Protein AF-A0A2A2T854-F1 (afdb_monomer_lite)

Radius of gyration: 34.96 Å; chains: 1; bounding box: 78×62×88 Å

Foldseek 3Di:
DDVVVVVVVVVVVVVVVVVVVVVVVVVVVVVVVVVVCVVVVVVVVVVVVCVVCVVVVNHPPPPCVVPPPPVVVVVVVVVVVVVDPPDDDDDDDDDDDDDDDDDDDDDDDDDDD

Sequence (113 aa):
MSEQEVNVNGLMTTIASTFLLLLGLMLGAALFFVLMFVMAGAWLVFKVRQLWARWLGREPKTVWQGARFDPRNGFRRAYAAAQRPGLRRRSGGVPGRTQAADVTDVTPRPPAQ

Secondary structure (DSSP, 8-state):
--HHHHHHHHHHHHHHHHHHHHHHHHHHHHHHHHHHHHHHHHHHHHHHHHHHHHHTT-----TTGGG---HHHHHHHHHHHHT-TT--------------------PPPPPP-

Structure (mmCIF, N/CA/C/O backbone):
data_AF-A0A2A2T854-F1
#
_entry.id   AF-A0A2A2T854-F1
#
loop_
_atom_site.group_PDB
_atom_site.id
_atom_site.type_symbol
_atom_site.label_atom_id
_atom_site.label_alt_id
_atom_site.label_comp_id
_atom_site.label_asym_id
_atom_site.label_entity_id
_atom_site.label_seq_id
_atom_site.pdbx_PDB_ins_code
_atom_site.Cartn_x
_atom_site.Cartn_y
_atom_site.Cartn_z
_atom_site.occupancy
_atom_site.B_iso_or_equiv
_atom_site.auth_seq_id
_atom_site.auth_comp_id
_atom_site.auth_asym_id
_atom_site.auth_atom_id
_atom_site.pdbx_PDB_model_num
ATOM 1 N N . MET A 1 1 ? 30.642 2.722 -40.058 1.00 58.72 1 MET A N 1
ATOM 2 C CA . MET A 1 1 ? 29.845 1.893 -39.133 1.00 58.72 1 MET A CA 1
ATOM 3 C C . MET A 1 1 ? 28.881 1.103 -39.986 1.00 58.72 1 MET A C 1
ATOM 5 O O . MET A 1 1 ? 28.109 1.715 -40.714 1.00 58.72 1 MET A O 1
ATOM 9 N N . SER A 1 2 ? 29.044 -0.214 -40.035 1.00 66.62 2 SER A N 1
ATOM 10 C CA . SER A 1 2 ? 28.241 -1.090 -40.892 1.00 66.62 2 SER A CA 1
ATOM 11 C C . SER A 1 2 ? 26.810 -1.166 -40.348 1.00 66.62 2 SER A C 1
ATOM 13 O O . SER A 1 2 ? 26.610 -1.262 -39.141 1.00 66.62 2 SER A O 1
ATOM 15 N N . GLU A 1 3 ? 25.798 -1.127 -41.220 1.00 71.56 3 GLU A N 1
ATOM 16 C CA . GLU A 1 3 ? 24.374 -1.165 -40.822 1.00 71.56 3 GLU A CA 1
ATOM 17 C C . GLU A 1 3 ? 24.021 -2.363 -39.921 1.00 71.56 3 GLU A C 1
ATOM 19 O O . GLU A 1 3 ? 23.116 -2.297 -39.087 1.00 71.56 3 GLU A O 1
ATOM 24 N N . GLN A 1 4 ? 24.791 -3.445 -40.039 1.00 76.62 4 GLN A N 1
ATOM 25 C CA . GLN A 1 4 ? 24.690 -4.633 -39.203 1.00 76.62 4 GLN A CA 1
ATOM 26 C C . GLN A 1 4 ? 24.960 -4.347 -37.713 1.00 76.62 4 GLN A C 1
ATOM 28 O O . GLN A 1 4 ? 24.263 -4.892 -36.860 1.00 76.62 4 GLN A O 1
ATOM 33 N N . GLU A 1 5 ? 25.908 -3.465 -37.379 1.00 73.69 5 GLU A N 1
ATOM 34 C CA . GLU A 1 5 ? 26.198 -3.085 -35.987 1.00 73.69 5 GLU A CA 1
ATOM 35 C C . GLU A 1 5 ? 25.052 -2.272 -35.371 1.00 73.69 5 GLU A C 1
ATOM 37 O O . GLU A 1 5 ? 24.682 -2.486 -34.216 1.00 73.69 5 GLU A O 1
ATOM 42 N N . VAL A 1 6 ? 24.441 -1.374 -36.153 1.00 75.38 6 VAL A N 1
ATOM 43 C CA . VAL A 1 6 ? 23.292 -0.565 -35.710 1.00 75.38 6 VAL A CA 1
ATOM 44 C C . VAL A 1 6 ? 22.086 -1.460 -35.403 1.00 75.38 6 VAL A C 1
ATOM 46 O O . VAL A 1 6 ? 21.421 -1.266 -34.384 1.00 75.38 6 VAL A O 1
ATOM 49 N N . ASN A 1 7 ? 21.847 -2.488 -36.224 1.00 85.56 7 ASN A N 1
ATOM 50 C CA . ASN A 1 7 ? 20.751 -3.439 -36.025 1.00 85.56 7 ASN A CA 1
ATOM 51 C C . ASN A 1 7 ? 20.945 -4.301 -34.758 1.00 85.56 7 ASN A C 1
ATOM 53 O O . ASN A 1 7 ? 20.031 -4.427 -33.943 1.00 85.56 7 ASN A O 1
ATOM 57 N N . VAL A 1 8 ? 22.158 -4.820 -34.524 1.00 87.00 8 VAL A N 1
ATOM 58 C CA . VAL A 1 8 ? 22.472 -5.614 -33.319 1.00 87.00 8 VAL A CA 1
ATOM 59 C C . VAL A 1 8 ? 22.324 -4.781 -32.043 1.00 87.00 8 VAL A C 1
ATOM 61 O O . VAL A 1 8 ? 21.716 -5.238 -31.075 1.00 87.00 8 VAL A O 1
ATOM 64 N N . ASN A 1 9 ? 22.808 -3.539 -32.045 1.00 90.81 9 ASN A N 1
ATOM 65 C CA . ASN A 1 9 ? 22.687 -2.649 -30.888 1.00 90.81 9 ASN A CA 1
ATOM 66 C C . ASN A 1 9 ? 21.224 -2.276 -30.592 1.00 90.81 9 ASN A C 1
ATOM 68 O O . ASN A 1 9 ? 20.813 -2.253 -29.427 1.00 90.81 9 ASN A O 1
ATOM 72 N N . GLY A 1 10 ? 20.413 -2.043 -31.630 1.00 90.31 10 GLY A N 1
ATOM 73 C CA . GLY A 1 10 ? 18.974 -1.802 -31.486 1.00 90.31 10 GLY A CA 1
ATOM 74 C C . GLY A 1 10 ? 18.232 -3.010 -30.905 1.00 90.31 10 GLY A C 1
ATOM 75 O O . GLY A 1 10 ? 17.397 -2.860 -30.007 1.00 90.31 10 GLY A O 1
ATOM 76 N N . LEU A 1 11 ? 18.587 -4.217 -31.351 1.00 92.38 11 LEU A N 1
ATOM 77 C CA . LEU A 1 11 ? 18.017 -5.468 -30.852 1.00 92.38 11 LEU A CA 1
ATOM 78 C C . LEU A 1 11 ? 18.378 -5.690 -29.374 1.00 92.38 11 LEU A C 1
ATOM 80 O O . LEU A 1 11 ? 17.488 -5.923 -28.556 1.00 92.38 11 LEU A O 1
ATOM 84 N N . MET A 1 12 ? 19.652 -5.526 -29.006 1.00 93.94 12 MET A N 1
ATOM 85 C CA . MET A 1 12 ? 20.113 -5.642 -27.615 1.00 93.94 12 MET A CA 1
ATOM 86 C C . MET A 1 12 ? 19.424 -4.637 -26.691 1.00 93.94 12 MET A C 1
ATOM 88 O O . MET A 1 12 ? 18.989 -4.998 -25.597 1.00 93.94 12 MET A O 1
ATOM 92 N N . THR A 1 13 ? 19.260 -3.396 -27.150 1.00 94.69 13 THR A N 1
ATOM 93 C CA . THR A 1 13 ? 18.546 -2.360 -26.392 1.00 94.69 13 THR A CA 1
ATOM 94 C C . THR A 1 13 ? 17.086 -2.749 -26.178 1.00 94.69 13 THR A C 1
ATOM 96 O O . THR A 1 13 ? 16.591 -2.682 -25.058 1.00 94.69 13 THR A O 1
ATOM 99 N N . THR A 1 14 ? 16.410 -3.243 -27.218 1.00 95.25 14 THR A N 1
ATOM 100 C CA . THR A 1 14 ? 15.004 -3.670 -27.131 1.00 95.25 14 THR A CA 1
ATOM 101 C C . THR A 1 14 ? 14.826 -4.832 -26.152 1.00 95.25 14 THR A C 1
ATOM 103 O O . THR A 1 14 ? 13.907 -4.812 -25.328 1.00 95.25 14 THR A O 1
ATOM 106 N N . ILE A 1 15 ? 15.727 -5.820 -26.186 1.00 96.12 15 ILE A N 1
ATOM 107 C CA . ILE A 1 15 ? 15.727 -6.937 -25.231 1.00 96.12 15 ILE A CA 1
ATOM 108 C C . ILE A 1 15 ? 15.951 -6.423 -23.809 1.00 96.12 15 ILE A C 1
ATOM 110 O O . ILE A 1 15 ? 15.179 -6.766 -22.914 1.00 96.12 15 ILE A O 1
ATOM 114 N N . ALA A 1 16 ? 16.962 -5.579 -23.596 1.00 96.06 16 ALA A N 1
ATOM 115 C CA . ALA A 1 16 ? 17.272 -5.033 -22.279 1.00 96.06 16 ALA A CA 1
ATOM 116 C C . ALA A 1 16 ? 16.099 -4.217 -21.711 1.00 96.06 16 ALA A C 1
ATOM 118 O O . ALA A 1 16 ? 15.702 -4.424 -20.564 1.00 96.06 16 ALA A O 1
ATOM 119 N N . SER A 1 17 ? 15.488 -3.345 -22.517 1.00 95.44 17 SER A N 1
ATOM 120 C CA . SER A 1 17 ? 14.312 -2.565 -22.116 1.00 95.44 17 SER A CA 1
ATOM 121 C C . SER A 1 17 ? 13.112 -3.453 -21.791 1.00 95.44 17 SER A C 1
ATOM 123 O O . SER A 1 17 ? 12.450 -3.236 -20.778 1.00 95.44 17 SER A O 1
ATOM 125 N N . THR A 1 18 ? 12.854 -4.483 -22.600 1.00 97.19 18 THR A N 1
ATOM 126 C CA . THR A 1 18 ? 11.754 -5.431 -22.355 1.00 97.19 18 THR A CA 1
ATOM 127 C C . THR A 1 18 ? 11.989 -6.227 -21.074 1.00 97.19 18 THR A C 1
ATOM 129 O O . THR A 1 18 ? 11.075 -6.404 -20.271 1.00 97.19 18 THR A O 1
ATOM 132 N N . PHE A 1 19 ? 13.225 -6.665 -20.839 1.00 97.44 19 PHE A N 1
ATOM 133 C CA . PHE A 1 19 ? 13.591 -7.387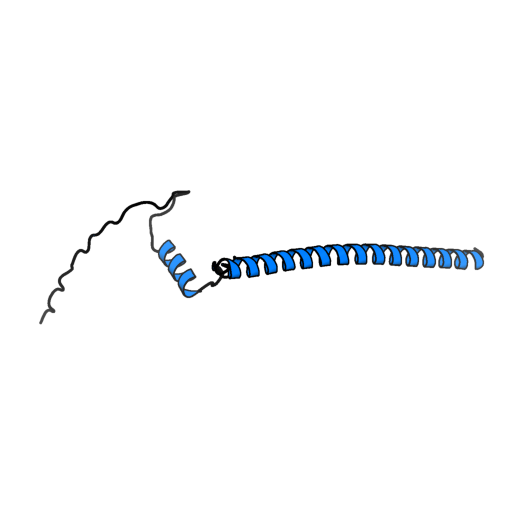 -19.628 1.00 97.44 19 PHE A CA 1
ATOM 134 C C . PHE A 1 19 ? 13.411 -6.522 -18.375 1.00 97.44 19 PHE A C 1
ATOM 136 O O . PHE A 1 19 ? 12.794 -6.961 -17.405 1.00 97.44 19 PHE A O 1
ATOM 143 N N . LEU A 1 20 ? 13.876 -5.270 -18.411 1.00 97.56 20 LEU A N 1
ATOM 144 C CA . LEU A 1 20 ? 13.688 -4.314 -17.318 1.00 97.56 20 LEU A CA 1
ATOM 145 C C . LEU A 1 20 ? 12.207 -4.017 -17.061 1.00 97.56 20 LEU A C 1
ATOM 147 O O . LEU A 1 20 ? 11.793 -3.944 -15.904 1.00 97.56 20 LEU A O 1
ATOM 151 N N . LEU A 1 21 ? 11.401 -3.899 -18.120 1.00 97.62 21 LEU A N 1
ATOM 152 C CA . LEU A 1 21 ? 9.954 -3.721 -18.006 1.00 97.62 21 LEU A CA 1
ATOM 153 C C . LEU A 1 21 ? 9.303 -4.913 -17.295 1.00 97.62 21 LEU A C 1
ATOM 155 O O . LEU A 1 21 ? 8.537 -4.717 -16.353 1.00 97.62 21 LEU A O 1
ATOM 159 N N . LEU A 1 22 ? 9.623 -6.140 -17.713 1.00 98.00 22 LEU A N 1
ATOM 160 C CA . LEU A 1 22 ? 9.086 -7.358 -17.102 1.00 98.00 22 LEU A CA 1
ATOM 161 C C . LEU A 1 22 ? 9.510 -7.493 -15.638 1.00 98.00 22 LEU A C 1
ATOM 163 O O . LEU A 1 22 ? 8.693 -7.856 -14.793 1.00 98.00 22 LEU A O 1
ATOM 167 N N . LEU A 1 23 ? 10.761 -7.158 -15.323 1.00 98.06 23 LEU A N 1
ATOM 168 C CA . LEU A 1 23 ? 11.277 -7.187 -13.957 1.00 98.06 23 LEU A CA 1
ATOM 169 C C . LEU A 1 23 ? 10.570 -6.149 -13.075 1.00 98.06 23 LEU A C 1
ATOM 171 O O . LEU A 1 23 ? 10.137 -6.470 -11.967 1.00 98.06 23 LEU A O 1
ATOM 175 N N . GLY A 1 24 ? 10.380 -4.931 -13.588 1.00 97.81 24 GLY A N 1
ATOM 176 C CA . GLY A 1 24 ? 9.606 -3.889 -12.916 1.00 97.81 24 GLY A CA 1
ATOM 177 C C . GLY A 1 24 ? 8.148 -4.295 -12.693 1.00 97.81 24 GLY A C 1
ATOM 178 O O . GLY A 1 24 ? 7.616 -4.098 -11.601 1.00 97.81 24 GLY A O 1
ATOM 179 N N . LEU A 1 25 ? 7.518 -4.926 -13.689 1.00 98.19 25 LEU A N 1
ATOM 180 C CA . LEU A 1 25 ? 6.147 -5.425 -13.593 1.00 98.19 25 LEU A CA 1
ATOM 181 C C . LEU A 1 25 ? 6.022 -6.532 -12.540 1.00 98.19 25 LEU A C 1
ATOM 183 O O . LEU A 1 25 ? 5.104 -6.497 -11.727 1.00 98.19 25 LEU A O 1
ATOM 187 N N . MET A 1 26 ? 6.958 -7.484 -12.521 1.00 98.12 26 MET A N 1
ATOM 188 C CA . MET A 1 26 ? 7.021 -8.558 -11.524 1.00 98.12 26 MET A CA 1
ATOM 189 C C . MET A 1 26 ? 7.158 -7.999 -10.107 1.00 98.12 26 MET A C 1
ATOM 191 O O . MET A 1 26 ? 6.403 -8.389 -9.215 1.00 98.12 26 MET A O 1
ATOM 195 N N . LEU A 1 27 ? 8.071 -7.046 -9.901 1.00 98.00 27 LEU A N 1
ATOM 196 C CA . LEU A 1 27 ? 8.267 -6.410 -8.600 1.00 98.00 27 LEU A CA 1
ATOM 197 C C . LEU A 1 27 ? 7.031 -5.607 -8.170 1.00 98.00 27 LEU A C 1
ATOM 199 O O . LEU A 1 27 ? 6.584 -5.717 -7.027 1.00 98.00 27 LEU A O 1
ATOM 203 N N . GLY A 1 28 ? 6.452 -4.836 -9.092 1.00 98.06 28 GLY A N 1
ATOM 204 C CA . GLY A 1 28 ? 5.229 -4.073 -8.851 1.00 98.06 28 GLY A CA 1
ATOM 205 C C . GLY A 1 28 ? 4.044 -4.974 -8.503 1.00 98.06 28 GLY A C 1
ATOM 206 O O . GLY A 1 28 ? 3.341 -4.713 -7.529 1.00 98.06 28 GLY A O 1
ATOM 207 N N . ALA A 1 29 ? 3.862 -6.071 -9.240 1.00 97.69 29 ALA A N 1
ATOM 208 C CA . ALA A 1 29 ? 2.830 -7.065 -8.967 1.00 97.69 29 ALA A CA 1
ATOM 209 C C . ALA A 1 29 ? 3.035 -7.722 -7.596 1.00 97.69 29 ALA A C 1
ATOM 211 O O . ALA A 1 29 ? 2.088 -7.815 -6.816 1.00 97.69 29 ALA A O 1
ATOM 212 N N . ALA A 1 30 ? 4.266 -8.115 -7.257 1.00 97.62 30 ALA A N 1
ATOM 213 C CA . ALA A 1 30 ? 4.580 -8.690 -5.952 1.00 97.62 30 ALA A CA 1
ATOM 214 C C . ALA A 1 30 ? 4.230 -7.726 -4.806 1.00 97.62 30 ALA A C 1
ATOM 216 O O . ALA A 1 30 ? 3.521 -8.108 -3.875 1.00 97.62 30 ALA A O 1
ATOM 217 N N . LEU A 1 31 ? 4.656 -6.461 -4.898 1.00 97.88 31 LEU A N 1
ATOM 218 C CA . LEU A 1 31 ? 4.325 -5.431 -3.907 1.00 97.88 31 LEU A CA 1
ATOM 219 C C . LEU A 1 31 ? 2.816 -5.188 -3.811 1.00 97.88 31 LEU A C 1
ATOM 221 O O . LEU A 1 31 ? 2.281 -5.080 -2.707 1.00 97.88 31 LEU A O 1
ATOM 225 N N . PHE A 1 32 ? 2.123 -5.145 -4.949 1.00 97.94 32 PHE A N 1
ATOM 226 C CA . PHE A 1 32 ? 0.671 -5.014 -4.991 1.00 97.94 32 PHE A CA 1
ATOM 227 C C . PHE A 1 32 ? -0.015 -6.154 -4.232 1.00 97.94 32 PHE A C 1
ATOM 229 O O . PHE A 1 32 ? -0.853 -5.887 -3.371 1.00 97.94 32 PHE A O 1
ATOM 236 N N . PHE A 1 33 ? 0.370 -7.410 -4.480 1.00 97.69 33 PHE A N 1
ATOM 237 C CA . PHE A 1 33 ? -0.195 -8.553 -3.763 1.00 97.69 33 PHE A CA 1
ATOM 238 C C . PHE A 1 33 ? 0.107 -8.494 -2.267 1.00 97.69 33 PHE A C 1
ATOM 240 O O . PHE A 1 33 ? -0.803 -8.697 -1.467 1.00 97.69 33 PHE A O 1
ATOM 247 N N . VAL A 1 34 ? 1.337 -8.158 -1.869 1.00 97.56 34 VAL A N 1
ATOM 248 C CA . VAL A 1 34 ? 1.693 -8.000 -0.449 1.00 97.56 34 VAL A CA 1
ATOM 249 C C . VAL A 1 34 ? 0.794 -6.961 0.222 1.00 97.56 34 VAL A C 1
ATOM 251 O O . VAL A 1 34 ? 0.182 -7.250 1.250 1.00 97.56 34 VAL A O 1
ATOM 254 N N . LEU A 1 35 ? 0.648 -5.777 -0.376 1.00 97.62 35 LEU A N 1
ATOM 255 C CA . LEU A 1 35 ? -0.219 -4.720 0.151 1.00 97.62 35 LEU A CA 1
ATOM 256 C C . LEU A 1 35 ? -1.689 -5.150 0.189 1.00 97.62 35 LEU A C 1
ATOM 258 O O . LEU A 1 35 ? -2.379 -4.893 1.178 1.00 97.62 35 LEU A O 1
ATOM 262 N N . MET A 1 36 ? -2.159 -5.842 -0.850 1.00 97.94 36 MET A N 1
ATOM 263 C CA . MET A 1 36 ? -3.513 -6.386 -0.910 1.00 97.94 36 MET A CA 1
ATOM 264 C C . MET A 1 36 ? -3.762 -7.375 0.234 1.00 97.94 36 MET A C 1
ATOM 266 O O . MET A 1 36 ? -4.773 -7.259 0.924 1.00 97.94 36 MET A O 1
ATOM 270 N N . PHE A 1 37 ? -2.838 -8.307 0.485 1.00 97.25 37 PHE A N 1
ATOM 271 C CA . PHE A 1 37 ? -2.948 -9.277 1.576 1.00 97.25 37 PHE A CA 1
ATOM 272 C C . PHE A 1 37 ? -2.885 -8.617 2.951 1.00 97.25 37 PHE A C 1
ATOM 274 O O . PHE A 1 37 ? -3.664 -8.983 3.828 1.00 97.25 37 PHE A O 1
ATOM 281 N N . VAL A 1 38 ? -2.020 -7.618 3.143 1.00 96.88 38 VAL A N 1
ATOM 282 C CA . VAL A 1 38 ? -1.967 -6.846 4.395 1.00 96.88 38 VAL A CA 1
ATOM 283 C C . VAL A 1 38 ? -3.297 -6.136 4.641 1.00 96.88 38 VAL A C 1
ATOM 285 O O . VAL A 1 38 ? -3.854 -6.237 5.735 1.00 96.88 38 VAL A O 1
ATOM 288 N N . MET A 1 39 ? -3.848 -5.467 3.626 1.00 96.44 39 MET A N 1
ATOM 289 C CA . MET A 1 39 ? -5.131 -4.771 3.737 1.00 96.44 39 MET A CA 1
ATOM 290 C C . MET A 1 39 ? -6.287 -5.748 3.985 1.00 96.44 39 MET A C 1
ATOM 292 O O . MET A 1 39 ? -7.103 -5.529 4.881 1.00 96.44 39 MET A O 1
ATOM 296 N N . ALA A 1 40 ? -6.340 -6.850 3.235 1.00 96.19 40 ALA A N 1
ATOM 297 C CA . ALA A 1 40 ? -7.346 -7.894 3.402 1.00 96.19 40 ALA A CA 1
ATOM 298 C C . ALA A 1 40 ? -7.257 -8.544 4.790 1.00 96.19 40 ALA A C 1
ATOM 300 O O . ALA A 1 40 ? -8.281 -8.746 5.441 1.00 96.19 40 ALA A O 1
ATOM 301 N N . GLY A 1 41 ? -6.043 -8.807 5.278 1.00 96.12 41 GLY A N 1
ATOM 302 C CA . GLY A 1 41 ? -5.786 -9.325 6.618 1.00 96.12 41 GLY A CA 1
ATOM 303 C C . GLY A 1 41 ? -6.233 -8.351 7.706 1.00 96.12 41 GLY A C 1
ATOM 304 O O . GLY A 1 41 ? -6.970 -8.738 8.610 1.00 96.12 41 GLY A O 1
ATOM 305 N N . ALA A 1 42 ? -5.872 -7.070 7.594 1.00 93.12 42 ALA A N 1
ATOM 306 C CA . ALA A 1 42 ? -6.319 -6.032 8.523 1.00 93.12 42 ALA A CA 1
ATOM 307 C C . ALA A 1 42 ? -7.853 -5.907 8.542 1.00 93.12 42 ALA A C 1
ATOM 309 O O . ALA A 1 42 ? -8.469 -5.843 9.610 1.00 93.12 42 ALA A O 1
ATOM 310 N N . TRP A 1 43 ? -8.482 -5.932 7.365 1.00 93.88 43 TRP A N 1
ATOM 311 C CA . TRP A 1 43 ? -9.935 -5.923 7.231 1.00 93.88 43 TRP A CA 1
ATOM 312 C C . TRP A 1 43 ? -10.581 -7.160 7.867 1.00 93.88 43 TRP A C 1
ATOM 314 O O . TRP A 1 43 ? -11.554 -7.026 8.616 1.00 93.88 43 TRP A O 1
ATOM 324 N N . LEU A 1 44 ? -10.021 -8.350 7.641 1.00 93.81 44 LEU A N 1
ATOM 325 C CA . LEU A 1 44 ? -10.501 -9.600 8.226 1.00 93.81 44 LEU A CA 1
ATOM 326 C C . LEU A 1 44 ? -10.397 -9.575 9.754 1.00 93.81 44 LEU A C 1
ATOM 328 O O . LEU A 1 44 ? -11.375 -9.876 10.436 1.00 93.81 44 LEU A O 1
ATOM 332 N N . VAL A 1 45 ? -9.258 -9.146 10.302 1.00 90.19 45 VAL A N 1
ATOM 333 C CA . VAL A 1 45 ? -9.066 -8.980 11.753 1.00 90.19 45 VAL A CA 1
ATOM 334 C C . VAL A 1 45 ? -10.115 -8.028 12.324 1.00 90.19 45 VAL A C 1
ATOM 336 O O . VAL A 1 45 ? -10.714 -8.309 13.365 1.00 90.19 45 VAL A O 1
ATOM 339 N N . PHE A 1 46 ? -10.398 -6.924 11.630 1.00 87.19 46 PHE A N 1
ATOM 340 C CA . PHE A 1 46 ? -11.423 -5.979 12.056 1.00 87.19 46 PHE A CA 1
ATOM 341 C C . PHE A 1 46 ? -12.828 -6.599 12.036 1.00 87.19 46 PHE A C 1
ATOM 343 O O . PHE A 1 46 ? -13.584 -6.431 12.994 1.00 87.19 46 PHE A O 1
ATOM 350 N N . LYS A 1 47 ? -13.170 -7.367 10.997 1.00 85.81 47 LYS A N 1
ATOM 351 C CA . LYS A 1 47 ? -14.441 -8.104 10.899 1.00 85.81 47 LYS A CA 1
ATOM 352 C C . LYS A 1 47 ? -14.592 -9.150 11.999 1.00 85.81 47 LYS A C 1
ATOM 354 O O . LYS A 1 47 ? -15.643 -9.199 12.637 1.00 85.81 47 LYS A O 1
ATOM 359 N N . VAL A 1 48 ? -13.550 -9.939 12.260 1.00 89.12 48 VAL A N 1
ATOM 360 C CA . VAL A 1 48 ? -13.534 -10.931 13.344 1.00 89.12 48 VAL A CA 1
ATOM 361 C C . VAL A 1 48 ? -13.714 -10.233 14.687 1.00 89.12 48 VAL A C 1
ATOM 363 O O . VAL A 1 48 ? -14.570 -10.632 15.470 1.00 89.12 48 VAL A O 1
ATOM 366 N N . ARG A 1 49 ? -13.007 -9.123 14.928 1.00 85.38 49 ARG A N 1
ATOM 367 C CA . ARG A 1 49 ? -13.184 -8.309 16.138 1.00 85.38 49 ARG A CA 1
ATOM 368 C C . ARG A 1 49 ? -14.609 -7.769 16.275 1.00 85.38 49 ARG A C 1
ATOM 370 O O . ARG A 1 49 ? -15.150 -7.781 17.377 1.00 85.38 49 ARG A O 1
ATOM 377 N N . GLN A 1 50 ? -15.222 -7.297 15.190 1.00 80.38 50 GLN A N 1
ATOM 378 C CA . GLN A 1 50 ? -16.617 -6.840 15.197 1.00 80.38 50 GLN A CA 1
ATOM 379 C C . GLN A 1 50 ? -17.590 -7.976 15.525 1.00 80.38 50 GLN A C 1
ATOM 381 O O . GLN A 1 50 ? -18.527 -7.772 16.295 1.00 80.38 50 GLN A O 1
ATOM 386 N N . LEU A 1 51 ? -17.376 -9.161 14.952 1.00 84.12 51 LEU A N 1
ATOM 387 C CA . LEU A 1 51 ? -18.198 -10.337 15.219 1.00 84.12 51 LEU A CA 1
ATOM 388 C C . LEU A 1 51 ? -18.044 -10.798 16.672 1.00 84.12 51 LEU A C 1
ATOM 390 O O . LEU A 1 51 ? -19.041 -11.054 17.340 1.00 84.12 51 LEU A O 1
ATOM 394 N N . TRP A 1 52 ? -16.813 -10.808 17.179 1.00 82.75 52 TRP A N 1
ATOM 395 C CA . TRP A 1 52 ? -16.508 -11.144 18.566 1.00 82.75 52 TRP A CA 1
ATOM 396 C C . TRP A 1 52 ? -17.161 -10.157 19.541 1.00 82.75 52 TRP A C 1
ATOM 398 O O . TRP A 1 52 ? -17.781 -10.561 20.517 1.00 82.75 52 TRP A O 1
ATOM 408 N N . ALA A 1 53 ? -17.123 -8.858 19.234 1.00 77.62 53 ALA A N 1
ATOM 409 C CA . ALA A 1 53 ? -17.808 -7.833 20.019 1.00 77.62 53 ALA A CA 1
ATOM 410 C C . ALA A 1 53 ? -19.333 -8.061 20.078 1.00 77.62 53 ALA A C 1
ATOM 412 O O . ALA A 1 53 ? -19.922 -8.004 21.157 1.00 77.62 53 ALA A O 1
ATOM 413 N N . ARG A 1 54 ? -19.961 -8.407 18.942 1.00 76.81 54 ARG A N 1
ATOM 414 C CA . ARG A 1 54 ? -21.389 -8.777 18.895 1.00 76.81 54 ARG A CA 1
ATOM 415 C C . ARG A 1 54 ? -21.693 -10.008 19.746 1.00 76.81 54 ARG A C 1
ATOM 417 O O . ARG A 1 54 ? -22.684 -10.006 20.463 1.00 76.81 54 ARG A O 1
ATOM 424 N N . TRP A 1 55 ? -20.835 -11.025 19.690 1.00 80.50 55 TRP A N 1
ATOM 425 C CA . TRP A 1 55 ? -20.969 -12.235 20.505 1.00 80.50 55 TRP A CA 1
ATOM 426 C C . TRP A 1 55 ? -20.852 -11.959 22.007 1.00 80.50 55 TRP A C 1
ATOM 428 O O . TRP A 1 55 ? -21.614 -12.512 22.790 1.00 80.50 55 TRP A O 1
ATOM 438 N N . LEU A 1 56 ? -19.953 -11.061 22.420 1.00 79.62 56 LEU A N 1
ATOM 439 C CA . LEU A 1 56 ? -19.785 -10.674 23.826 1.00 79.62 56 LEU A CA 1
ATOM 440 C C . LEU A 1 56 ? -20.830 -9.652 24.317 1.00 79.62 56 LEU A C 1
ATOM 442 O O . LEU A 1 56 ? -20.687 -9.122 25.421 1.00 79.62 56 LEU A O 1
ATOM 446 N N . GLY A 1 57 ? -21.841 -9.314 23.507 1.00 63.22 57 GLY A N 1
ATOM 447 C CA . GLY A 1 57 ? -22.873 -8.325 23.850 1.00 63.22 57 GLY A CA 1
ATOM 448 C C . GLY A 1 57 ? -22.338 -6.903 24.067 1.00 63.22 57 GLY A C 1
ATOM 449 O O . GLY A 1 57 ? -23.075 -6.005 24.466 1.00 63.22 57 GLY A O 1
ATOM 450 N N . ARG A 1 58 ? -21.047 -6.672 23.808 1.00 62.84 58 ARG A N 1
ATOM 451 C CA . ARG A 1 58 ? -20.430 -5.350 23.845 1.00 62.84 58 ARG A CA 1
ATOM 452 C C . ARG A 1 58 ? -20.502 -4.808 22.438 1.00 62.84 58 ARG A C 1
ATOM 454 O O . ARG A 1 58 ? -19.690 -5.178 21.596 1.00 62.84 58 ARG A O 1
ATOM 461 N N . GLU A 1 59 ? -21.466 -3.929 22.186 1.00 59.97 59 GLU A N 1
ATOM 462 C CA . GLU A 1 59 ? -21.527 -3.214 20.916 1.00 59.97 59 GLU A CA 1
ATOM 463 C C . GLU A 1 59 ? -20.131 -2.670 20.584 1.00 59.97 59 GLU A C 1
ATOM 465 O O . GLU A 1 59 ? -19.526 -1.985 21.424 1.00 59.97 59 GLU A O 1
ATOM 470 N N . PRO A 1 60 ? -19.562 -3.009 19.411 1.00 57.38 60 PRO A N 1
ATOM 471 C CA . PRO A 1 60 ? -18.260 -2.502 19.037 1.00 57.38 60 PRO A CA 1
ATOM 472 C C . PRO A 1 60 ? -18.397 -0.991 18.900 1.00 57.38 60 PRO A C 1
ATOM 474 O O . PRO A 1 60 ? -18.850 -0.497 17.869 1.00 57.38 60 PRO A O 1
ATOM 477 N N . LYS A 1 61 ? -18.001 -0.256 19.947 1.00 59.12 61 LYS A N 1
ATOM 478 C CA . LYS A 1 61 ? -17.757 1.183 19.889 1.00 59.12 61 LYS A CA 1
ATOM 479 C C . LYS A 1 61 ? -16.716 1.378 18.804 1.00 59.12 61 LYS A C 1
ATOM 481 O O . LYS A 1 61 ? -15.520 1.190 19.030 1.00 59.12 61 LYS A O 1
ATOM 486 N N . THR A 1 62 ? -17.174 1.647 17.589 1.00 57.94 62 THR A N 1
ATOM 487 C CA . THR A 1 62 ? -16.258 1.933 16.499 1.00 57.94 62 THR A CA 1
ATOM 488 C C . THR A 1 62 ? -15.504 3.192 16.911 1.00 57.94 62 THR A C 1
ATOM 490 O O . THR A 1 62 ? -16.103 4.190 17.314 1.00 57.94 62 THR A O 1
ATOM 493 N N . VAL A 1 63 ? -14.175 3.135 16.860 1.00 56.53 63 VAL A N 1
ATOM 494 C CA . VAL A 1 63 ? -13.304 4.263 17.234 1.00 56.53 63 VAL A CA 1
ATOM 495 C C . VAL A 1 63 ? -13.668 5.523 16.424 1.00 56.53 63 VAL A C 1
ATOM 497 O O . VAL A 1 63 ? -13.508 6.641 16.899 1.00 56.53 63 VAL A O 1
ATOM 500 N N . TRP A 1 64 ? -14.272 5.330 15.247 1.00 50.28 64 TRP A N 1
ATOM 501 C CA . TRP A 1 64 ? -14.750 6.366 14.335 1.00 50.28 64 TRP A CA 1
ATOM 502 C C . TRP A 1 64 ? -16.217 6.814 14.509 1.00 50.28 64 TRP A C 1
ATOM 504 O O . TRP A 1 64 ? -16.617 7.786 13.878 1.00 50.28 64 TRP A O 1
ATOM 514 N N . GLN A 1 65 ? -17.034 6.198 15.375 1.00 53.56 65 GLN A N 1
ATOM 515 C CA . GLN A 1 65 ? -18.369 6.738 15.720 1.00 53.56 65 GLN A CA 1
ATOM 516 C C . GLN A 1 65 ? -18.305 7.867 16.760 1.00 53.56 65 GLN A C 1
ATOM 518 O O . GLN A 1 65 ? -19.305 8.550 16.977 1.00 53.56 65 GLN A O 1
ATOM 523 N N . GLY A 1 66 ? -17.140 8.110 17.371 1.00 49.94 66 GLY A N 1
ATOM 524 C CA . GLY A 1 66 ? -16.887 9.311 18.177 1.00 49.94 66 GLY A CA 1
ATOM 525 C C . GLY A 1 66 ? -16.810 10.596 17.344 1.00 49.94 66 GLY A C 1
ATOM 526 O O . GLY A 1 66 ? -16.962 11.684 17.888 1.00 49.94 66 GLY A O 1
ATOM 527 N N . ALA A 1 67 ? -16.657 10.479 16.021 1.00 52.06 67 ALA A N 1
ATOM 528 C CA . ALA A 1 67 ? -16.725 11.593 15.080 1.00 52.06 67 ALA A CA 1
ATOM 529 C C . ALA A 1 67 ? -18.167 11.891 14.629 1.00 52.06 67 ALA A C 1
ATOM 531 O O . ALA A 1 67 ? -18.393 12.365 13.518 1.00 52.06 67 ALA A O 1
ATOM 532 N N . ARG A 1 68 ? -19.170 11.679 15.496 1.00 58.88 68 ARG A N 1
ATOM 533 C CA . ARG A 1 68 ? -20.393 12.489 15.414 1.00 58.88 68 ARG A CA 1
ATOM 534 C C . ARG A 1 68 ? -20.010 13.897 15.853 1.00 58.88 68 ARG A C 1
ATOM 536 O O . ARG A 1 68 ? -20.218 14.292 16.998 1.00 58.88 68 ARG A O 1
ATOM 543 N N . PHE A 1 69 ? -19.356 14.612 14.945 1.00 57.09 69 PHE A N 1
ATOM 544 C CA . PHE A 1 69 ? -19.074 16.027 15.074 1.00 57.09 69 PHE A CA 1
ATOM 545 C C . PHE A 1 69 ? -20.428 16.727 15.003 1.00 57.09 69 PHE A C 1
ATOM 547 O O . PHE A 1 69 ? -20.885 17.091 13.930 1.00 57.09 69 PHE A O 1
ATOM 554 N N . ASP A 1 70 ? -21.13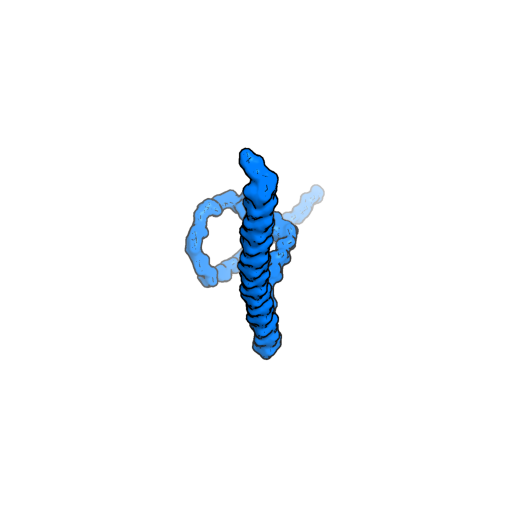5 16.804 16.130 1.00 62.06 70 ASP A N 1
ATOM 555 C CA . ASP A 1 70 ? -22.321 17.637 16.231 1.00 62.06 70 ASP A CA 1
ATOM 556 C C . ASP A 1 70 ? -21.819 19.087 16.263 1.00 62.06 70 ASP A C 1
ATOM 558 O O . ASP A 1 70 ? -21.264 19.515 17.288 1.00 62.06 70 ASP A O 1
ATOM 562 N N . PRO A 1 71 ? -21.950 19.842 15.154 1.00 60.31 71 PRO A N 1
ATOM 563 C CA . PRO A 1 71 ? -21.392 21.184 15.068 1.00 60.31 71 PRO A CA 1
ATOM 564 C C . PRO A 1 71 ? -21.969 22.076 16.172 1.00 60.31 71 PRO A C 1
ATOM 566 O O . PRO A 1 71 ? -21.260 22.915 16.724 1.00 60.31 71 PRO A O 1
ATOM 569 N N . ARG A 1 72 ? -23.218 21.836 16.594 1.00 65.56 72 ARG A N 1
ATOM 570 C CA . ARG A 1 72 ? -23.879 22.615 17.648 1.00 65.56 72 ARG A CA 1
ATOM 571 C C . ARG A 1 72 ? -23.210 22.401 19.005 1.00 65.56 72 ARG A C 1
ATOM 573 O O . ARG A 1 72 ? -23.036 23.358 19.759 1.00 65.56 72 ARG A O 1
ATOM 580 N N . ASN A 1 73 ? -22.771 21.178 19.298 1.00 66.62 73 ASN A N 1
ATOM 581 C CA . ASN A 1 73 ? -22.056 20.870 20.539 1.00 66.62 73 ASN A CA 1
ATOM 582 C C . ASN A 1 73 ? -20.590 21.328 20.502 1.00 66.62 73 ASN A C 1
ATOM 584 O O . ASN A 1 73 ? -20.067 21.750 21.536 1.00 66.62 73 ASN A O 1
ATOM 588 N N . GLY A 1 74 ? -19.946 21.304 19.329 1.00 65.06 74 GLY A N 1
ATOM 589 C CA . GLY A 1 74 ? -18.592 21.833 19.132 1.00 65.06 74 GLY A CA 1
ATOM 590 C C . GLY A 1 74 ? -18.505 23.331 19.430 1.00 65.06 74 GLY A C 1
ATOM 591 O O . GLY A 1 74 ? -17.673 23.752 20.237 1.00 65.06 74 GLY A O 1
ATOM 592 N N . PHE A 1 75 ? -19.428 24.124 18.873 1.00 70.81 75 PHE A N 1
ATOM 593 C CA . PHE A 1 75 ? -19.480 25.565 19.133 1.00 70.81 75 PHE A CA 1
ATOM 594 C C . PHE A 1 75 ? -19.872 25.876 20.577 1.00 70.81 75 PHE A C 1
ATOM 596 O O . PHE A 1 75 ? -19.202 26.686 21.208 1.00 70.81 75 PHE A O 1
ATOM 603 N N . ARG A 1 76 ? -20.877 25.202 21.159 1.00 68.56 76 ARG A N 1
ATOM 604 C CA . ARG A 1 76 ? -21.237 25.421 22.576 1.00 68.56 76 ARG A CA 1
ATOM 605 C C . ARG A 1 76 ? -20.063 25.160 23.517 1.00 68.56 76 ARG A C 1
ATOM 607 O O . ARG A 1 76 ? -19.866 25.924 24.457 1.00 68.56 76 ARG A O 1
ATOM 614 N N . ARG A 1 77 ? -19.256 24.126 23.258 1.00 67.75 77 ARG A N 1
ATOM 615 C CA . ARG A 1 77 ? -18.070 23.811 24.068 1.00 67.75 77 ARG A CA 1
ATOM 616 C C . ARG A 1 77 ? -16.946 24.839 23.870 1.00 67.75 77 ARG A C 1
ATOM 618 O O . ARG A 1 77 ? -16.300 25.202 24.848 1.00 67.75 77 ARG A O 1
ATOM 625 N N . ALA A 1 78 ? -16.754 25.347 22.651 1.00 68.75 78 ALA A N 1
ATOM 626 C CA . ALA A 1 78 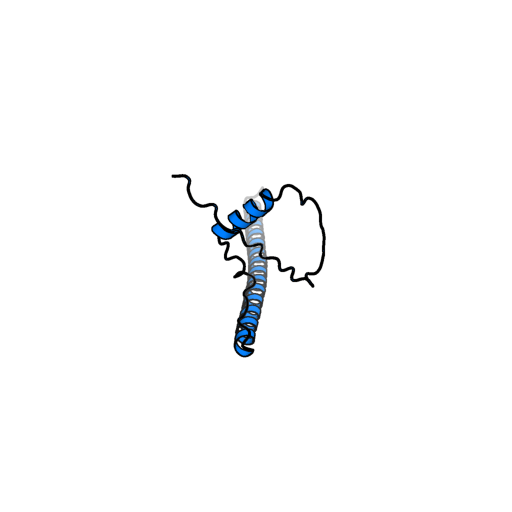? -15.784 26.407 22.360 1.00 68.75 78 ALA A CA 1
ATOM 627 C C . ALA A 1 78 ? -16.190 27.762 22.971 1.00 68.75 78 ALA A C 1
ATOM 629 O O . ALA A 1 78 ? -15.373 28.412 23.618 1.00 68.75 78 ALA A O 1
ATOM 630 N N . TYR A 1 79 ? -17.462 28.152 22.852 1.00 67.75 79 TYR A N 1
ATOM 631 C CA . TYR A 1 79 ? -17.993 29.369 23.468 1.00 67.75 79 TYR A CA 1
ATOM 632 C C . TYR A 1 79 ? -18.000 29.280 24.994 1.00 67.75 79 TYR A C 1
ATOM 634 O O . TYR A 1 79 ? -17.588 30.233 25.639 1.00 67.75 79 TYR A O 1
ATOM 642 N N . ALA A 1 80 ? -18.361 28.138 25.590 1.00 69.56 80 ALA A N 1
ATOM 643 C CA . ALA A 1 80 ? -18.268 27.950 27.040 1.00 69.56 80 ALA A CA 1
ATOM 644 C C . ALA A 1 80 ? -16.816 28.008 27.555 1.00 69.56 80 ALA A C 1
ATOM 646 O O . ALA A 1 80 ? -16.577 28.458 28.674 1.00 69.56 80 ALA A O 1
ATOM 647 N N . ALA A 1 81 ? -15.840 27.572 26.752 1.00 63.59 81 ALA A N 1
ATOM 648 C CA . ALA A 1 81 ? -14.421 27.713 27.076 1.00 63.59 81 ALA A CA 1
ATOM 649 C C . ALA A 1 81 ? -13.936 29.168 26.938 1.00 63.59 81 ALA A C 1
ATOM 651 O O . ALA A 1 81 ? -13.145 29.622 27.761 1.00 63.59 81 ALA A O 1
ATOM 652 N N . ALA A 1 82 ? -14.439 29.909 25.946 1.00 64.69 82 ALA A N 1
ATOM 653 C CA . ALA A 1 82 ? -14.123 31.324 25.737 1.00 64.69 82 ALA A CA 1
ATOM 654 C C . ALA A 1 82 ? -14.829 32.261 26.739 1.00 64.69 82 ALA A C 1
ATOM 656 O O . ALA A 1 82 ? -14.288 33.299 27.104 1.00 64.69 82 ALA A O 1
ATOM 657 N N . GLN A 1 83 ? -16.011 31.877 27.227 1.00 61.84 83 GLN A N 1
ATOM 658 C CA . GLN A 1 83 ? -16.803 32.594 28.233 1.00 61.84 83 GLN A CA 1
ATOM 659 C C . GLN A 1 83 ? -16.347 32.329 29.674 1.00 61.84 83 GLN A C 1
ATOM 661 O O . GLN A 1 83 ? -17.007 32.784 30.602 1.00 61.84 83 GLN A O 1
ATOM 666 N N . ARG A 1 84 ? -15.246 31.595 29.891 1.00 59.94 84 ARG A N 1
ATOM 667 C CA . ARG A 1 84 ? -14.579 31.497 31.197 1.00 59.94 84 ARG A CA 1
ATOM 668 C C . ARG A 1 84 ? -13.367 32.434 31.207 1.00 59.94 84 ARG A C 1
ATOM 670 O O . ARG A 1 84 ? -12.270 31.993 30.852 1.00 59.94 84 ARG A O 1
ATOM 677 N N . PRO A 1 85 ? -13.504 33.701 31.637 1.00 48.62 85 PRO A N 1
ATOM 678 C CA . PRO A 1 85 ? -12.351 34.550 31.863 1.00 48.62 85 PRO A CA 1
ATOM 679 C C . PRO A 1 85 ? -11.681 34.042 33.144 1.00 48.62 85 PRO A C 1
ATOM 681 O O . PRO A 1 85 ? -12.171 34.282 34.242 1.00 48.62 85 PRO A O 1
ATOM 684 N N . GLY A 1 86 ? -10.600 33.268 33.012 1.00 56.31 86 GLY A N 1
ATOM 685 C CA . GLY A 1 86 ? -9.750 32.935 34.163 1.00 56.31 86 GLY A CA 1
ATOM 686 C C . GLY A 1 86 ? -9.054 31.576 34.167 1.00 56.31 86 GLY A C 1
ATOM 687 O O . GLY A 1 86 ? -8.117 31.402 34.935 1.00 56.31 86 GLY A O 1
ATOM 688 N N . LEU A 1 87 ? -9.416 30.615 33.313 1.00 51.91 87 LEU A N 1
ATOM 689 C CA . LEU A 1 87 ? -8.778 29.286 33.330 1.00 51.91 87 LEU A CA 1
ATOM 690 C C . LEU A 1 87 ? -7.749 29.113 32.208 1.00 51.91 87 LEU A C 1
ATOM 692 O O . LEU A 1 87 ? -7.841 28.223 31.365 1.00 51.91 87 LEU A O 1
ATOM 696 N N . ARG A 1 88 ? -6.685 29.924 32.263 1.00 52.97 88 ARG A N 1
ATOM 697 C CA . ARG A 1 88 ? -5.367 29.407 31.876 1.00 52.97 88 ARG A CA 1
ATOM 698 C C . ARG A 1 88 ? -4.901 28.479 33.004 1.00 52.97 88 ARG A C 1
ATOM 700 O O . ARG A 1 88 ? -4.834 28.907 34.150 1.00 52.97 88 ARG A O 1
ATOM 707 N N . ARG A 1 89 ? -4.488 27.260 32.622 1.00 51.12 89 ARG A N 1
ATOM 708 C CA . ARG A 1 89 ? -3.697 26.267 33.390 1.00 51.12 89 ARG A CA 1
ATOM 709 C C . ARG A 1 89 ? -4.494 25.220 34.199 1.00 51.12 89 ARG A C 1
ATOM 711 O O . ARG A 1 89 ? -4.841 25.456 35.345 1.00 51.12 89 ARG A O 1
ATOM 718 N N . ARG A 1 90 ? -4.593 23.988 33.672 1.00 39.78 90 ARG A N 1
ATOM 719 C CA . ARG A 1 90 ? -4.130 22.779 34.392 1.00 39.78 90 ARG A CA 1
ATOM 720 C C . ARG A 1 90 ? -3.980 21.581 33.439 1.00 39.78 90 ARG A C 1
ATOM 722 O O . ARG A 1 90 ? -4.948 21.084 32.879 1.00 39.78 90 ARG A O 1
ATOM 729 N N . SER A 1 91 ? -2.733 21.146 33.282 1.00 43.62 91 SER A N 1
ATOM 730 C CA .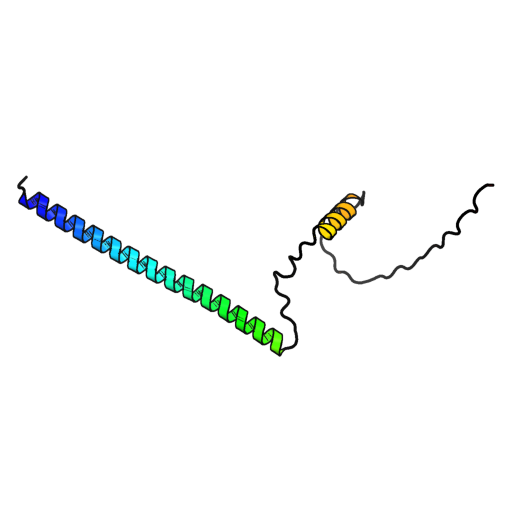 SER A 1 91 ? -2.346 19.799 32.857 1.00 43.62 91 SER A CA 1
ATOM 731 C C . SER A 1 91 ? -2.852 18.764 33.874 1.00 43.62 91 SER A C 1
ATOM 733 O O . SER A 1 91 ? -2.755 19.039 35.065 1.00 43.62 91 SER A O 1
ATOM 735 N N . GLY A 1 92 ? -3.360 17.619 33.399 1.00 50.06 92 GLY A N 1
ATOM 736 C CA . GLY A 1 92 ? -3.476 16.335 34.111 1.00 50.06 92 GLY A CA 1
ATOM 737 C C . GLY A 1 92 ? -4.175 16.308 35.481 1.00 50.06 92 GLY A C 1
ATOM 738 O O . GLY A 1 92 ? -3.642 16.797 36.471 1.00 50.06 92 GLY A O 1
ATOM 739 N N . GLY A 1 93 ? -5.318 15.621 35.584 1.00 38.06 93 GLY A N 1
ATOM 740 C CA . GLY A 1 93 ? -5.897 15.286 36.890 1.00 38.06 93 GLY A CA 1
ATOM 741 C C . GLY A 1 93 ? -7.255 14.584 36.829 1.00 38.06 93 GLY A C 1
ATOM 742 O O . GLY A 1 93 ? -8.253 15.192 36.467 1.00 38.06 93 GLY A O 1
ATOM 743 N N . VAL A 1 94 ? -7.239 13.297 37.180 1.00 44.22 94 VAL A N 1
ATOM 744 C CA . VAL A 1 94 ? -8.321 12.364 37.568 1.00 44.22 94 VAL A CA 1
ATOM 745 C C . VAL A 1 94 ? -9.650 13.013 38.022 1.00 44.22 94 VAL A C 1
ATOM 747 O O . VAL A 1 94 ? -9.618 13.846 38.925 1.00 44.22 94 VAL A O 1
ATOM 750 N N . PRO A 1 95 ? -10.834 12.582 37.528 1.00 46.69 95 PRO A N 1
ATOM 751 C CA . PRO A 1 95 ? -12.105 12.994 38.112 1.00 46.69 95 PRO A CA 1
ATOM 752 C C . PRO A 1 95 ? -12.572 11.995 39.182 1.00 46.69 95 PRO A C 1
ATOM 754 O O . PRO A 1 95 ? -13.090 10.921 38.879 1.00 46.69 95 PRO A O 1
ATOM 757 N N . GLY A 1 96 ? -12.420 12.379 40.448 1.00 47.91 96 GLY A N 1
ATOM 758 C CA . GLY A 1 96 ? -13.072 11.751 41.594 1.00 47.91 96 GLY A CA 1
ATOM 759 C C . GLY A 1 96 ? -13.379 12.804 42.660 1.00 47.91 96 GLY A C 1
ATOM 760 O O . GLY A 1 96 ? -12.456 13.487 43.092 1.00 47.91 96 GLY A O 1
ATOM 761 N N . ARG A 1 97 ? -14.655 12.876 43.086 1.00 44.78 97 ARG A N 1
ATOM 762 C CA . ARG A 1 97 ? -15.255 13.806 44.082 1.00 44.78 97 ARG A CA 1
ATOM 763 C C . ARG A 1 97 ? -15.275 15.283 43.631 1.00 44.78 97 ARG A C 1
ATOM 765 O O . ARG A 1 97 ? -14.333 15.759 43.026 1.00 44.78 97 ARG A O 1
ATOM 772 N N . THR A 1 98 ? -16.333 16.070 43.819 1.00 44.91 98 THR A N 1
ATOM 773 C CA . THR A 1 98 ? -17.343 16.066 44.885 1.00 44.91 98 THR A CA 1
ATOM 774 C C . THR A 1 98 ? -18.598 16.794 44.390 1.00 44.91 98 THR A C 1
ATOM 776 O O . THR A 1 98 ? -18.514 17.824 43.727 1.00 44.91 98 THR A O 1
ATOM 779 N N . GLN A 1 99 ? -19.755 16.246 44.738 1.00 55.62 99 GLN A N 1
ATOM 780 C CA . GLN A 1 99 ? -21.055 16.904 44.726 1.00 55.62 99 GLN A CA 1
ATOM 781 C C . GLN A 1 99 ? -21.006 18.123 45.662 1.00 55.62 99 GLN A C 1
ATOM 783 O O . GLN A 1 99 ? -20.689 17.969 46.838 1.00 55.62 99 GLN A O 1
ATOM 788 N N . ALA A 1 100 ? -21.302 19.312 45.142 1.00 54.19 100 ALA A N 1
ATOM 789 C CA . ALA A 1 100 ? -21.600 20.497 45.937 1.00 54.19 100 ALA A CA 1
ATOM 790 C C . ALA A 1 100 ? -22.964 21.011 45.474 1.00 54.19 100 ALA A C 1
ATOM 792 O O . ALA A 1 100 ? -23.104 21.571 44.388 1.00 54.19 100 ALA A O 1
ATOM 793 N N . ALA A 1 101 ? -23.975 20.688 46.274 1.00 56.25 101 ALA A N 1
ATOM 794 C CA . ALA A 1 101 ? -25.270 21.330 46.241 1.00 56.25 101 ALA A CA 1
ATOM 795 C C . ALA A 1 101 ? -25.107 22.758 46.768 1.00 56.25 101 ALA A C 1
ATOM 797 O O . ALA A 1 101 ? -24.495 22.923 47.818 1.00 56.25 101 ALA A O 1
ATOM 798 N N . ASP A 1 102 ? -25.665 23.746 46.074 1.00 52.38 102 ASP A N 1
ATOM 799 C CA . ASP A 1 102 ? -26.466 24.756 46.762 1.00 52.38 102 ASP A CA 1
ATOM 800 C C . ASP A 1 102 ? -27.389 25.460 45.761 1.00 52.38 102 ASP A C 1
ATOM 802 O O . ASP A 1 102 ? -26.950 26.137 44.829 1.00 52.38 102 ASP A O 1
ATOM 806 N N . VAL A 1 103 ? -28.681 25.192 45.917 1.00 56.22 103 VAL A N 1
ATOM 807 C CA . VAL A 1 103 ? -29.791 25.800 45.190 1.00 56.22 103 VAL A CA 1
ATOM 808 C C . VAL A 1 103 ? -30.191 26.999 46.028 1.00 56.22 103 VAL A C 1
ATOM 810 O O . VAL A 1 103 ? -30.851 26.847 47.050 1.00 56.22 103 VAL A O 1
ATOM 813 N N . THR A 1 104 ? -29.747 28.189 45.640 1.00 55.47 104 THR A N 1
ATOM 814 C CA . THR A 1 104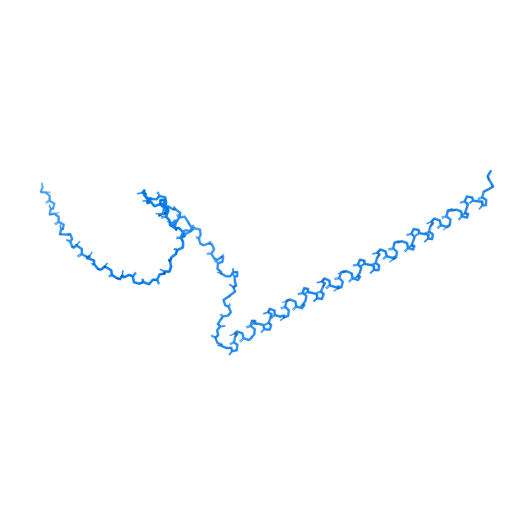 ? -30.223 29.417 46.275 1.00 55.47 104 THR A CA 1
ATOM 815 C C . THR A 1 104 ? -31.447 29.900 45.508 1.00 55.47 104 THR A C 1
ATOM 817 O O . THR A 1 104 ? -31.340 30.445 44.408 1.00 55.47 104 THR A O 1
ATOM 820 N N . ASP A 1 105 ? -32.616 29.627 46.084 1.00 61.50 105 ASP A N 1
ATOM 821 C CA . ASP A 1 105 ? -33.916 30.111 45.633 1.00 61.50 105 ASP A CA 1
ATOM 822 C C . ASP A 1 105 ? -33.938 31.643 45.572 1.00 61.50 105 ASP A C 1
ATOM 824 O O . ASP A 1 105 ? -33.573 32.332 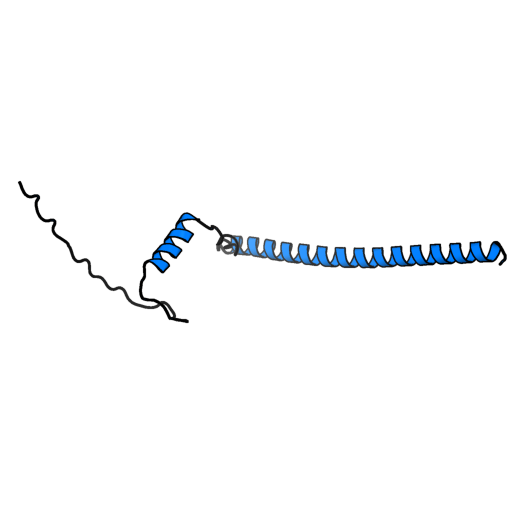46.527 1.00 61.50 105 ASP A O 1
ATOM 828 N N . VAL A 1 106 ? -34.401 32.189 44.446 1.00 64.25 106 VAL A N 1
ATOM 829 C CA . VAL A 1 106 ? -34.600 33.631 44.271 1.00 64.25 106 VAL A CA 1
ATOM 830 C C . VAL A 1 106 ? -36.097 33.896 44.156 1.00 64.25 106 VAL A C 1
ATOM 832 O O . VAL A 1 106 ? -36.724 33.560 43.153 1.00 64.25 106 VAL A O 1
ATOM 835 N N . THR A 1 107 ? -36.683 34.513 45.180 1.00 59.56 107 THR A N 1
ATOM 836 C CA . THR A 1 107 ? -38.064 35.012 45.137 1.00 59.56 107 THR A CA 1
ATOM 837 C C . THR A 1 107 ? -38.174 36.209 44.184 1.00 59.56 107 THR A C 1
ATOM 839 O O . THR A 1 107 ? -37.431 37.182 44.352 1.00 59.56 107 THR A O 1
ATOM 842 N N . PRO A 1 108 ? -39.092 36.190 43.201 1.00 65.88 108 PRO A N 1
ATOM 843 C CA . PRO A 1 108 ? -39.272 37.304 42.277 1.00 65.88 108 PRO A CA 1
ATOM 844 C C . PRO A 1 108 ? -39.911 38.517 42.970 1.00 65.88 108 PRO A C 1
ATOM 846 O O . PRO A 1 108 ? -40.879 38.394 43.720 1.00 65.88 108 PRO A O 1
ATOM 849 N N . ARG A 1 109 ? -39.373 39.712 42.693 1.00 68.75 109 ARG A N 1
ATOM 850 C CA . ARG A 1 109 ? -39.936 40.997 43.136 1.00 68.75 109 ARG A CA 1
ATOM 851 C C . ARG A 1 109 ? -41.271 41.240 42.407 1.00 68.75 109 ARG A C 1
ATOM 853 O O . ARG A 1 109 ? -41.287 41.135 41.180 1.00 68.75 109 ARG A O 1
ATOM 860 N N . PRO A 1 110 ? -42.369 41.581 43.108 1.00 64.38 110 PRO A N 1
ATOM 861 C CA . PRO A 1 110 ? -43.636 41.872 42.448 1.00 64.38 110 PRO A CA 1
ATOM 862 C C . PRO A 1 110 ? -43.529 43.145 41.588 1.00 64.38 110 PRO A C 1
ATOM 864 O O . PRO A 1 110 ? -42.777 44.061 41.944 1.00 64.38 110 PRO A O 1
ATOM 867 N N . PRO A 1 111 ? -44.243 43.197 40.450 1.00 60.44 111 PRO A N 1
ATOM 868 C CA . PRO A 1 111 ? -44.188 44.324 39.528 1.00 60.44 111 PRO A CA 1
ATOM 869 C C . PRO A 1 111 ? -44.717 45.596 40.197 1.00 60.44 111 PRO A C 1
ATOM 871 O O . PRO A 1 111 ? -45.713 45.562 40.921 1.00 60.44 111 PRO A O 1
ATOM 874 N N . ALA A 1 112 ? -44.025 46.712 39.961 1.00 64.88 112 ALA A N 1
ATOM 875 C CA . ALA A 1 112 ? -44.521 48.031 40.329 1.00 64.88 112 ALA A CA 1
ATOM 876 C C . ALA A 1 112 ? -45.805 48.319 39.533 1.00 64.88 112 ALA A C 1
ATOM 878 O O . ALA A 1 112 ? -45.865 48.000 38.345 1.00 64.88 112 ALA A O 1
ATOM 879 N N . GLN A 1 113 ? -46.813 48.847 40.229 1.00 53.31 113 GLN A N 1
ATOM 880 C CA . GLN A 1 113 ? -48.084 49.298 39.656 1.00 53.31 113 GLN A CA 1
ATOM 881 C C . GLN A 1 113 ? -47.873 50.458 38.683 1.00 53.31 113 GLN A C 1
ATOM 883 O O . GLN A 1 113 ? -46.959 51.274 38.948 1.00 53.31 113 GLN A O 1
#

Organism: NCBI:txid2029117

pLDDT: mean 73.78, std 18.6, range [38.06, 98.19]